Protein AF-A0A2N2S7Y1-F1 (afdb_monomer)

Solvent-accessible surface area (backbone atoms only — not comparable to full-atom values): 4239 Å² total; per-residue (Å²): 130,56,63,68,56,50,37,54,53,50,53,56,55,37,75,77,31,89,60,45,52,58,71,81,78,57,52,57,93,83,60,33,68,68,48,51,54,51,54,52,54,26,52,52,51,35,36,74,72,62,49,33,47,78,48,62,91,50,90,94,48,75,43,36,40,27,63,49,78,80,129

Nearest PDB structures (foldseek):
  6qpw-assembly1_B  TM=8.303E-01  e=7.970E-05  Saccharomyces cerevisiae S288C
  1w1w-assembly1_F  TM=8.346E-01  e=1.357E-04  Saccharomyces cerevisiae
  4i99-assembly1_C  TM=8.590E-01  e=8.726E-04  Pyrococcus furiosus DSM 3638
  6wge-assembly1_C  TM=7.487E-01  e=4.303E-03  Homo sapiens
  4y66-assembly3_F  TM=7.093E-01  e=4.710E-02  Giardia duodenalis

Mean predicted aligned error: 3.29 Å

Foldseek 3Di:
DDLVVLLVLVLVVQVVPQKDWLPVSDDCVPPNPVVSVSSVVSVVVCVVVVQKDWDDDDPPGIIMIGGDDDD

pLDDT: mean 92.52, std 8.85, range [43.97, 98.19]

Structure (mmCIF, N/CA/C/O backbone):
data_AF-A0A2N2S7Y1-F1
#
_entry.id   AF-A0A2N2S7Y1-F1
#
loop_
_atom_site.group_PDB
_atom_site.id
_atom_site.type_symbol
_atom_site.label_atom_id
_atom_site.label_alt_id
_atom_site.label_comp_id
_atom_site.label_asym_id
_atom_s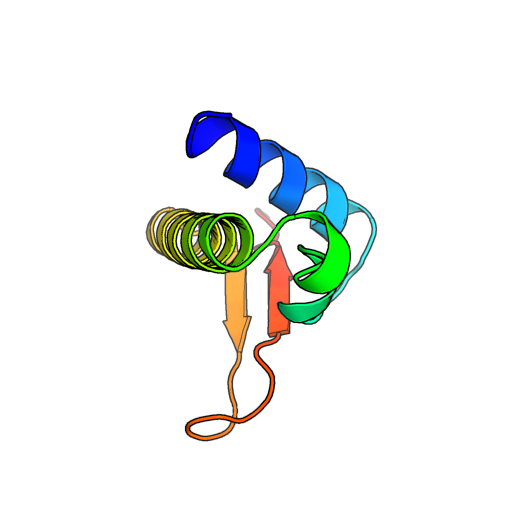ite.label_entity_id
_atom_site.label_seq_id
_atom_site.pdbx_PDB_ins_code
_atom_site.Cartn_x
_atom_site.Cartn_y
_atom_site.Cartn_z
_atom_site.occupancy
_atom_site.B_iso_or_equiv
_atom_site.auth_seq_id
_atom_site.auth_comp_id
_atom_site.auth_asym_id
_atom_site.auth_atom_id
_atom_site.pdbx_PDB_model_num
ATOM 1 N N . LEU A 1 1 ? 13.268 7.878 6.128 1.00 67.25 1 LEU A N 1
ATOM 2 C CA . LEU A 1 1 ? 11.997 7.553 6.805 1.00 67.25 1 LEU A CA 1
ATOM 3 C C . LEU A 1 1 ? 12.085 6.142 7.358 1.00 67.25 1 LEU A C 1
ATOM 5 O O . LEU A 1 1 ? 12.588 5.257 6.676 1.00 67.25 1 LEU A O 1
ATOM 9 N N . SER A 1 2 ? 11.605 5.944 8.576 1.00 85.31 2 SER A N 1
ATOM 10 C CA . SER A 1 2 ? 11.328 4.628 9.143 1.00 85.31 2 SER A CA 1
ATOM 11 C C . SER A 1 2 ? 10.109 3.982 8.469 1.00 85.31 2 SER A C 1
ATOM 13 O O . SER A 1 2 ? 9.273 4.662 7.868 1.00 85.31 2 SER A O 1
ATOM 15 N N . VAL A 1 3 ? 9.967 2.661 8.612 1.00 81.62 3 VAL A N 1
ATOM 16 C CA . VAL A 1 3 ? 8.795 1.919 8.111 1.00 81.62 3 VAL A CA 1
ATOM 17 C C . VAL A 1 3 ? 7.489 2.487 8.689 1.00 81.62 3 VAL A C 1
ATOM 19 O O . VAL A 1 3 ? 6.533 2.694 7.948 1.00 81.62 3 VAL A O 1
ATOM 22 N N . ARG A 1 4 ? 7.465 2.850 9.980 1.00 88.69 4 ARG A N 1
ATOM 23 C CA . ARG A 1 4 ? 6.294 3.462 10.641 1.00 88.69 4 ARG A CA 1
ATOM 24 C C . ARG A 1 4 ? 5.881 4.804 10.040 1.00 88.69 4 ARG A C 1
ATOM 26 O O . ARG A 1 4 ? 4.686 5.076 9.900 1.00 88.69 4 ARG A O 1
ATOM 33 N N . GLU A 1 5 ? 6.845 5.637 9.657 1.00 91.38 5 GLU A N 1
ATOM 34 C CA . GLU A 1 5 ? 6.535 6.902 8.986 1.00 91.38 5 GLU A CA 1
ATOM 35 C C . GLU A 1 5 ? 5.926 6.655 7.599 1.00 91.38 5 GLU A C 1
ATOM 37 O O . GLU A 1 5 ? 4.955 7.318 7.232 1.00 91.38 5 GLU A O 1
ATOM 42 N N . HIS A 1 6 ? 6.419 5.660 6.852 1.00 92.25 6 HIS A N 1
ATOM 43 C CA . HIS A 1 6 ? 5.823 5.279 5.569 1.00 92.25 6 HIS A CA 1
ATOM 44 C C . HIS A 1 6 ? 4.400 4.743 5.721 1.00 92.25 6 HIS A C 1
ATOM 46 O O . HIS A 1 6 ? 3.513 5.175 4.986 1.00 92.25 6 HIS A O 1
ATOM 52 N N . MET A 1 7 ? 4.153 3.874 6.704 1.00 94.38 7 MET A N 1
ATOM 53 C CA . MET A 1 7 ? 2.805 3.390 7.013 1.00 94.38 7 MET A CA 1
ATOM 54 C C . MET A 1 7 ? 1.838 4.550 7.288 1.00 94.38 7 MET A C 1
ATOM 56 O O . MET A 1 7 ? 0.757 4.615 6.703 1.00 94.38 7 MET A O 1
ATOM 60 N N . SER A 1 8 ? 2.261 5.525 8.099 1.00 94.88 8 SER A N 1
ATOM 61 C CA . SER A 1 8 ? 1.457 6.714 8.413 1.00 94.88 8 SER A CA 1
ATOM 62 C C . SER A 1 8 ? 1.124 7.546 7.165 1.00 94.88 8 SER A C 1
ATOM 64 O O . SER A 1 8 ? -0.012 7.996 6.996 1.00 94.88 8 SER A O 1
ATOM 66 N N . GLN A 1 9 ? 2.090 7.733 6.258 1.00 93.94 9 GLN A N 1
ATOM 67 C CA . GLN A 1 9 ? 1.872 8.444 4.992 1.00 93.94 9 GLN A CA 1
ATOM 68 C C . GLN A 1 9 ? 0.895 7.706 4.069 1.00 93.94 9 GLN A C 1
ATOM 70 O O . GLN A 1 9 ? 0.022 8.337 3.470 1.00 93.94 9 GLN A O 1
ATOM 75 N N . ILE A 1 10 ? 1.019 6.380 3.972 1.00 94.44 10 ILE A N 1
ATOM 76 C CA . ILE A 1 10 ? 0.142 5.538 3.151 1.00 94.44 10 ILE A CA 1
ATOM 77 C C . ILE A 1 10 ? -1.294 5.599 3.676 1.00 94.44 10 ILE A C 1
ATOM 79 O O . ILE A 1 10 ? -2.208 5.894 2.907 1.00 94.44 10 ILE A O 1
ATOM 83 N N . LEU A 1 11 ? -1.501 5.424 4.985 1.00 94.81 11 LEU A N 1
ATOM 84 C CA . LEU A 1 11 ? -2.828 5.531 5.597 1.00 94.81 11 LEU A CA 1
ATOM 85 C C . LEU A 1 11 ? -3.459 6.908 5.367 1.00 94.81 11 LEU A C 1
ATOM 87 O O . LEU A 1 11 ? -4.650 6.996 5.077 1.00 94.81 11 LEU A O 1
ATOM 91 N N . ARG A 1 12 ? -2.678 7.994 5.438 1.00 94.25 12 ARG A N 1
ATOM 92 C CA . ARG A 1 12 ? -3.179 9.344 5.133 1.00 94.25 12 ARG A CA 1
ATOM 93 C C . ARG A 1 12 ? -3.637 9.472 3.676 1.00 94.25 12 ARG A C 1
ATOM 95 O O . ARG A 1 12 ? -4.684 10.069 3.438 1.00 94.25 12 ARG A O 1
ATOM 102 N N . LYS A 1 13 ? -2.896 8.903 2.716 1.00 93.62 13 LYS A N 1
ATOM 103 C CA . LYS A 1 13 ? -3.303 8.868 1.298 1.00 93.62 13 LYS A CA 1
ATOM 104 C C . LYS A 1 13 ? -4.586 8.053 1.100 1.00 93.62 13 LYS A C 1
ATOM 106 O O . LYS A 1 13 ? -5.490 8.521 0.411 1.00 93.62 13 LYS A O 1
ATOM 111 N N . LEU A 1 14 ? -4.685 6.882 1.732 1.00 93.44 14 LEU A N 1
ATOM 112 C CA . LEU A 1 14 ? -5.864 6.012 1.661 1.00 93.44 14 LEU A CA 1
ATOM 113 C C . LEU A 1 14 ? -7.092 6.627 2.342 1.00 93.44 14 LEU A C 1
ATOM 115 O O . LEU A 1 14 ? -8.198 6.471 1.856 1.00 93.44 14 LEU A O 1
ATOM 119 N N . LYS A 1 15 ? -6.943 7.413 3.411 1.00 91.69 15 LYS A N 1
ATOM 120 C CA . LYS A 1 15 ? -8.091 8.130 4.002 1.00 91.69 15 LYS A CA 1
ATOM 121 C C . LYS A 1 15 ? -8.737 9.133 3.041 1.00 91.69 15 LYS A C 1
ATOM 123 O O . LYS A 1 15 ? -9.927 9.400 3.161 1.00 91.69 15 LYS A O 1
ATOM 128 N N . ALA A 1 16 ? -7.974 9.675 2.093 1.00 90.88 16 ALA A N 1
ATOM 129 C CA . ALA A 1 16 ? -8.495 10.582 1.072 1.00 90.88 16 ALA A CA 1
ATOM 130 C C . ALA A 1 16 ? -9.120 9.854 -0.136 1.00 90.88 16 ALA A C 1
ATOM 132 O O . ALA A 1 16 ? -9.800 10.493 -0.935 1.00 90.88 16 ALA A O 1
ATOM 133 N N . HIS A 1 17 ? -8.915 8.538 -0.280 1.00 89.19 17 HIS A N 1
ATOM 134 C CA . HIS A 1 17 ? -9.328 7.768 -1.456 1.00 89.19 17 HIS A CA 1
ATOM 135 C C . HIS A 1 17 ? -9.930 6.421 -1.046 1.00 89.19 17 HIS A C 1
ATOM 137 O O . HIS A 1 17 ? -9.265 5.609 -0.418 1.00 89.19 17 HIS A O 1
ATOM 143 N N . LYS A 1 18 ? -11.159 6.111 -1.476 1.00 86.00 18 LYS A N 1
ATOM 144 C CA . LYS A 1 18 ? -11.802 4.818 -1.151 1.00 86.00 18 LYS A CA 1
ATOM 145 C C . LYS A 1 18 ? -10.982 3.590 -1.577 1.00 86.00 18 LYS A C 1
ATOM 147 O O . LYS A 1 18 ? -11.102 2.532 -0.970 1.00 86.00 18 LYS A O 1
ATOM 152 N N . MET A 1 19 ? -10.198 3.723 -2.642 1.00 93.62 19 MET A N 1
ATOM 153 C CA . MET A 1 19 ? -9.302 2.699 -3.162 1.00 93.62 19 MET A CA 1
ATOM 154 C C . MET A 1 19 ? -8.146 3.382 -3.886 1.00 93.62 19 MET A C 1
ATOM 156 O O . MET A 1 19 ? -8.352 4.405 -4.541 1.00 93.62 19 MET A O 1
ATOM 160 N N . LEU A 1 20 ? -6.948 2.816 -3.781 1.00 96.88 20 LEU A N 1
ATOM 161 C CA . LEU A 1 20 ? -5.761 3.321 -4.464 1.00 96.88 20 LEU A CA 1
ATOM 162 C C . LEU A 1 20 ? -4.956 2.161 -5.051 1.00 96.88 20 LEU A C 1
ATOM 164 O O . LEU A 1 20 ? -4.863 1.100 -4.439 1.00 96.88 20 LEU A O 1
ATOM 168 N N . GLU A 1 21 ? -4.352 2.360 -6.217 1.00 97.44 21 GLU A N 1
ATOM 169 C CA . GLU A 1 21 ? -3.376 1.410 -6.750 1.00 97.44 21 GLU A CA 1
ATOM 170 C C . GLU A 1 21 ? -2.032 1.572 -6.024 1.00 97.44 21 GLU A C 1
ATOM 172 O O . GLU A 1 21 ? -1.606 2.691 -5.736 1.00 97.44 21 GLU A O 1
ATOM 177 N N . PHE A 1 22 ? -1.338 0.468 -5.743 1.00 97.00 22 PHE A N 1
ATOM 178 C CA . PHE A 1 22 ? -0.031 0.464 -5.080 1.00 97.00 22 PHE A CA 1
ATOM 179 C C . PHE A 1 22 ? 0.992 1.377 -5.775 1.00 97.00 22 PHE A C 1
ATOM 181 O O . PHE A 1 22 ? 1.738 2.085 -5.099 1.00 97.00 22 PHE A O 1
ATOM 188 N N . SER A 1 23 ? 0.988 1.408 -7.110 1.00 95.44 23 SER A N 1
ATOM 189 C CA . SER A 1 23 ? 1.873 2.246 -7.929 1.00 95.44 23 SER A CA 1
ATOM 190 C C . SER A 1 23 ? 1.722 3.746 -7.646 1.00 95.44 23 SER A C 1
ATOM 192 O O . SER A 1 23 ? 2.693 4.483 -7.760 1.00 95.44 23 SER A O 1
ATOM 194 N N . ALA A 1 24 ? 0.559 4.210 -7.175 1.00 94.75 24 ALA A N 1
ATOM 195 C CA . ALA A 1 24 ? 0.332 5.613 -6.817 1.00 94.75 24 ALA A CA 1
ATOM 196 C C . ALA A 1 24 ? 0.957 6.022 -5.460 1.00 94.75 24 ALA A C 1
ATOM 198 O O . ALA A 1 24 ? 0.876 7.183 -5.028 1.00 94.75 24 ALA A O 1
ATOM 199 N N . LEU A 1 25 ? 1.582 5.083 -4.740 1.00 93.94 25 LEU A N 1
ATOM 200 C CA . LEU A 1 25 ? 2.233 5.369 -3.461 1.00 93.94 25 LEU A CA 1
ATOM 201 C C . LEU A 1 25 ? 3.659 5.908 -3.604 1.00 93.94 25 LEU A C 1
ATOM 203 O O . LEU A 1 25 ? 4.111 6.596 -2.684 1.00 93.94 25 LEU A O 1
ATOM 207 N N . PHE A 1 26 ? 4.328 5.656 -4.728 1.00 92.69 26 PHE A N 1
ATOM 208 C CA . PHE A 1 26 ? 5.732 5.991 -4.965 1.00 92.69 26 PHE A CA 1
ATOM 209 C C . PHE A 1 26 ? 5.959 6.467 -6.403 1.00 92.69 26 PHE A C 1
ATOM 211 O O . PHE A 1 26 ? 5.157 6.206 -7.289 1.00 92.69 26 PHE A O 1
ATOM 218 N N . ASP A 1 27 ? 7.084 7.136 -6.629 1.00 93.75 27 ASP A N 1
ATOM 219 C CA . ASP A 1 27 ? 7.563 7.499 -7.960 1.00 93.75 27 ASP A CA 1
ATOM 220 C C . ASP A 1 27 ? 8.957 6.897 -8.142 1.00 93.75 27 ASP A C 1
ATOM 222 O O . ASP A 1 27 ? 9.922 7.360 -7.541 1.00 93.75 27 ASP A O 1
ATOM 226 N N . VAL A 1 28 ? 9.071 5.828 -8.933 1.00 91.38 28 VAL A N 1
ATOM 227 C CA . VAL A 1 28 ? 10.355 5.125 -9.114 1.00 91.38 28 VAL A CA 1
ATOM 228 C C . VAL A 1 28 ? 11.367 5.985 -9.867 1.00 91.38 28 VAL A C 1
ATOM 230 O O . VAL A 1 28 ? 12.563 5.856 -9.612 1.00 91.38 28 VAL A O 1
ATOM 233 N N . ALA A 1 29 ? 10.915 6.853 -10.777 1.00 93.56 29 ALA A N 1
ATOM 234 C CA . ALA A 1 29 ? 11.811 7.684 -11.575 1.00 93.56 29 ALA A CA 1
ATOM 235 C C . ALA A 1 29 ? 12.529 8.722 -10.701 1.00 93.56 29 ALA A C 1
ATOM 237 O O . ALA A 1 29 ? 13.706 8.994 -10.924 1.00 93.56 29 ALA A O 1
ATOM 238 N N . ASN A 1 30 ? 11.836 9.244 -9.684 1.00 94.06 30 ASN A N 1
ATOM 239 C CA . ASN A 1 30 ? 12.371 10.257 -8.775 1.00 94.06 30 ASN A CA 1
ATOM 240 C C . ASN A 1 30 ? 12.958 9.676 -7.473 1.00 94.06 30 ASN A C 1
ATOM 242 O O . ASN A 1 30 ? 13.999 10.141 -7.014 1.00 94.06 30 ASN A O 1
ATOM 246 N N . ASP A 1 31 ? 12.333 8.648 -6.887 1.00 89.94 31 ASP A N 1
ATOM 247 C CA . ASP A 1 31 ? 12.715 8.094 -5.575 1.00 89.94 31 ASP A CA 1
ATOM 248 C C . ASP A 1 31 ? 13.536 6.785 -5.661 1.00 89.94 31 ASP A C 1
ATOM 250 O O . ASP A 1 31 ? 14.059 6.302 -4.650 1.00 89.94 31 ASP A O 1
ATOM 254 N N . GLY A 1 32 ? 13.638 6.178 -6.848 1.00 92.44 32 GLY A N 1
ATOM 255 C CA . GLY A 1 32 ? 14.365 4.929 -7.086 1.00 92.44 32 GLY A CA 1
ATOM 256 C C . GLY A 1 32 ? 13.689 3.657 -6.546 1.00 92.44 32 GLY A C 1
ATOM 257 O O . GLY A 1 32 ? 12.626 3.672 -5.920 1.00 92.44 32 GLY A O 1
ATOM 258 N N . LEU A 1 33 ? 14.333 2.506 -6.780 1.00 94.75 33 LEU A N 1
ATOM 259 C CA . LEU A 1 33 ? 13.799 1.181 -6.418 1.00 94.75 33 LEU A CA 1
ATOM 260 C C . LEU A 1 33 ? 13.660 0.968 -4.905 1.00 94.75 33 LEU A C 1
ATOM 262 O O . LEU A 1 33 ? 12.729 0.297 -4.462 1.00 94.75 33 LEU A O 1
ATOM 266 N N . SER A 1 34 ? 14.548 1.555 -4.100 1.00 92.75 34 SER A N 1
ATOM 267 C CA . SER A 1 34 ? 14.509 1.413 -2.640 1.00 92.75 34 SER A CA 1
ATOM 268 C C . SER A 1 34 ? 13.177 1.886 -2.060 1.00 92.75 34 SER A C 1
ATOM 270 O O . SER A 1 34 ? 12.632 1.251 -1.158 1.00 92.75 34 SER A O 1
ATOM 272 N N . LYS A 1 35 ? 12.604 2.965 -2.607 1.00 92.19 35 LYS A N 1
ATOM 273 C CA . LYS A 1 35 ? 11.315 3.490 -2.155 1.00 92.19 35 LYS A CA 1
ATOM 274 C C . LYS A 1 35 ? 10.159 2.547 -2.473 1.00 92.19 35 LYS A C 1
ATOM 276 O O . LYS A 1 35 ? 9.300 2.354 -1.615 1.00 92.19 35 LYS A O 1
ATOM 281 N N . LEU A 1 36 ? 10.165 1.928 -3.654 1.00 94.56 36 LEU A N 1
ATOM 282 C CA . LEU A 1 36 ? 9.186 0.905 -4.027 1.00 94.56 36 LEU A CA 1
ATOM 283 C C . LEU A 1 36 ? 9.210 -0.247 -3.019 1.00 94.56 36 LEU A C 1
ATOM 285 O O . LEU A 1 36 ? 8.164 -0.611 -2.485 1.00 94.56 36 LEU A O 1
ATOM 289 N N . VAL A 1 37 ? 10.399 -0.779 -2.714 1.00 94.62 37 VAL A N 1
ATOM 290 C CA . VAL A 1 37 ? 10.557 -1.900 -1.772 1.00 94.62 37 VAL A CA 1
ATOM 291 C C . VAL A 1 37 ? 10.048 -1.523 -0.382 1.00 94.62 37 VAL A C 1
ATOM 293 O O . VAL A 1 37 ? 9.299 -2.283 0.228 1.00 94.62 37 VAL A O 1
ATOM 296 N N . VAL A 1 38 ? 10.387 -0.3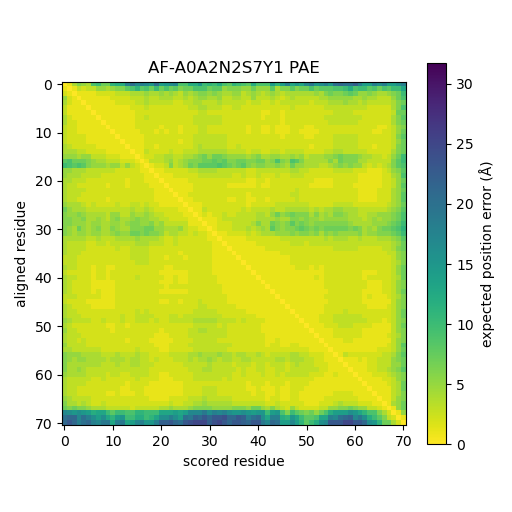29 0.110 1.00 94.44 38 VAL A N 1
ATOM 297 C CA . VAL A 1 38 ? 9.923 0.136 1.423 1.00 94.44 38 VAL A CA 1
ATOM 298 C C . VAL A 1 38 ? 8.405 0.338 1.451 1.00 94.44 38 VAL A C 1
ATOM 300 O O . VAL A 1 38 ? 7.761 -0.061 2.419 1.00 94.44 38 VAL A O 1
ATOM 303 N N . CYS A 1 39 ? 7.808 0.899 0.395 1.00 95.25 39 CYS A N 1
ATOM 304 C CA . CYS A 1 39 ? 6.353 0.997 0.274 1.00 95.25 39 CYS A CA 1
ATOM 305 C C . CYS A 1 39 ? 5.694 -0.386 0.254 1.00 95.25 39 CYS A C 1
ATOM 307 O O . CYS A 1 39 ? 4.658 -0.562 0.890 1.00 95.25 39 CYS A O 1
ATOM 309 N N . PHE A 1 40 ? 6.298 -1.364 -0.425 1.00 96.12 40 PHE A N 1
ATOM 310 C CA . PHE A 1 40 ? 5.789 -2.733 -0.470 1.00 96.12 40 PHE A CA 1
ATOM 311 C C . PHE A 1 40 ? 5.803 -3.386 0.918 1.00 96.12 40 PHE A C 1
ATOM 313 O O . PHE A 1 40 ? 4.788 -3.904 1.373 1.00 96.12 40 PHE A O 1
ATOM 320 N N . LEU A 1 41 ? 6.919 -3.284 1.644 1.00 96.00 41 LEU A N 1
ATOM 321 C CA . LEU A 1 41 ? 7.014 -3.789 3.016 1.00 96.00 41 LEU A CA 1
ATOM 322 C C . LEU A 1 41 ? 6.018 -3.090 3.953 1.00 96.00 41 LEU A C 1
ATOM 324 O O . LEU A 1 41 ? 5.384 -3.747 4.773 1.00 96.00 41 LEU A O 1
ATOM 328 N N . ALA A 1 42 ? 5.833 -1.776 3.804 1.00 96.25 42 ALA A N 1
ATOM 329 C CA . ALA A 1 42 ? 4.897 -1.014 4.623 1.00 96.25 42 ALA A CA 1
ATOM 330 C C . ALA A 1 42 ? 3.433 -1.440 4.410 1.00 96.25 42 ALA A C 1
ATOM 332 O O . ALA A 1 42 ? 2.691 -1.518 5.384 1.00 96.25 42 ALA A O 1
ATOM 333 N N . ILE A 1 43 ? 2.999 -1.739 3.176 1.00 96.69 43 ILE A N 1
ATOM 334 C CA . ILE A 1 43 ? 1.620 -2.211 2.946 1.00 96.69 43 ILE A CA 1
ATOM 335 C C . ILE A 1 43 ? 1.396 -3.628 3.479 1.00 96.69 43 ILE A C 1
ATOM 337 O O . ILE A 1 43 ? 0.313 -3.911 3.983 1.00 96.69 43 ILE A O 1
ATOM 341 N N . LEU A 1 44 ? 2.410 -4.499 3.416 1.00 97.19 44 LEU A N 1
ATOM 342 C CA . LEU A 1 44 ? 2.328 -5.846 3.981 1.00 97.19 44 LEU A CA 1
ATOM 343 C C . LEU A 1 44 ? 2.241 -5.796 5.507 1.00 97.19 44 LEU A C 1
ATOM 345 O O . LEU A 1 44 ? 1.458 -6.536 6.094 1.00 97.19 44 LEU A O 1
ATOM 349 N N . GLU A 1 45 ? 2.988 -4.891 6.139 1.00 96.75 45 GLU A N 1
ATOM 350 C CA . GLU A 1 45 ? 2.910 -4.663 7.581 1.00 96.75 45 GLU A CA 1
ATOM 351 C C . GLU A 1 45 ? 1.545 -4.090 7.992 1.00 96.75 45 GLU A C 1
ATOM 353 O O . GLU A 1 45 ? 0.915 -4.603 8.912 1.00 96.75 45 GLU A O 1
ATOM 358 N N . LEU A 1 46 ? 1.019 -3.107 7.253 1.00 96.75 46 LEU A N 1
ATOM 359 C CA . LEU A 1 46 ? -0.332 -2.576 7.478 1.00 96.75 46 LEU A CA 1
ATOM 360 C C . LEU A 1 46 ? -1.421 -3.647 7.331 1.00 96.75 46 LEU A C 1
ATOM 362 O O . LEU A 1 46 ? -2.387 -3.654 8.094 1.00 96.75 46 LEU A O 1
ATOM 366 N N . ALA A 1 47 ? -1.283 -4.546 6.355 1.00 96.44 47 ALA A N 1
ATOM 367 C CA . ALA A 1 47 ? -2.199 -5.668 6.182 1.00 96.44 47 ALA A CA 1
ATOM 368 C C . ALA A 1 47 ? -2.068 -6.683 7.326 1.00 96.44 47 ALA A C 1
ATOM 370 O O . ALA A 1 47 ? -3.079 -7.164 7.835 1.00 96.44 47 ALA A O 1
ATOM 371 N N . ARG A 1 48 ? -0.838 -6.958 7.780 1.00 96.31 48 ARG A N 1
ATOM 372 C CA . ARG A 1 48 ? -0.555 -7.811 8.944 1.00 96.31 48 ARG A CA 1
ATOM 373 C C . ARG A 1 48 ? -1.188 -7.262 10.226 1.00 96.31 48 ARG A C 1
ATOM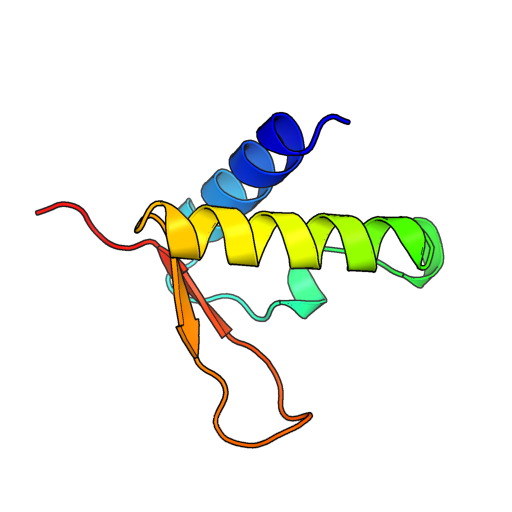 375 O O . ARG A 1 48 ? -1.669 -8.044 11.038 1.00 96.31 48 ARG A O 1
ATOM 382 N N . GLU A 1 49 ? -1.216 -5.940 10.391 1.00 96.00 49 GLU A N 1
ATOM 383 C CA . GLU A 1 49 ? -1.878 -5.243 11.506 1.00 96.00 49 GLU A CA 1
ATOM 384 C C . GLU A 1 49 ? -3.400 -5.075 11.314 1.00 96.00 49 GLU A C 1
ATOM 386 O O . GLU A 1 49 ? -4.078 -4.549 12.193 1.00 96.00 49 GLU A O 1
ATOM 391 N N . GLY A 1 50 ? -3.961 -5.515 10.182 1.00 95.94 50 GLY A N 1
ATOM 392 C CA . GLY A 1 50 ? -5.396 -5.422 9.905 1.00 95.94 50 GLY A CA 1
ATOM 393 C C . GLY A 1 50 ? -5.889 -4.005 9.597 1.00 95.94 50 GLY A C 1
ATOM 394 O O . GLY A 1 50 ? -7.086 -3.747 9.693 1.00 95.94 50 GLY A O 1
ATOM 395 N N . LEU A 1 51 ? -5.004 -3.085 9.209 1.00 96.00 51 LEU A N 1
ATOM 396 C CA . LEU A 1 51 ? -5.349 -1.690 8.904 1.00 96.00 51 LEU A CA 1
ATOM 397 C C . LEU A 1 51 ? -5.704 -1.463 7.428 1.00 96.00 51 LEU A C 1
ATOM 399 O O . LEU A 1 51 ? -6.373 -0.483 7.093 1.00 96.00 51 LEU A O 1
ATOM 403 N N . VAL A 1 52 ? -5.245 -2.343 6.536 1.00 96.31 52 VAL A N 1
ATOM 4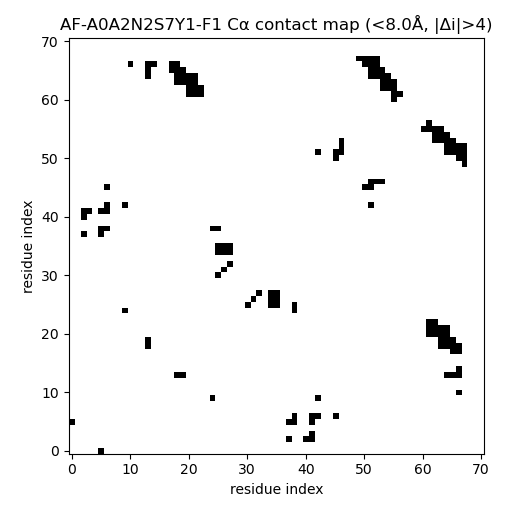04 C CA . VAL A 1 52 ? -5.436 -2.228 5.083 1.00 96.31 52 VAL A CA 1
ATOM 405 C C . VAL A 1 52 ? -5.858 -3.569 4.490 1.00 96.31 52 VAL A C 1
ATOM 407 O O . VAL A 1 52 ? -5.276 -4.606 4.807 1.00 96.31 52 VAL A O 1
ATOM 410 N N . HIS A 1 53 ? -6.827 -3.532 3.578 1.00 96.69 53 HIS A N 1
ATOM 411 C CA . HIS A 1 53 ? -7.166 -4.635 2.688 1.00 96.69 53 HIS A CA 1
ATOM 412 C C . HIS A 1 53 ? -6.371 -4.524 1.383 1.00 96.69 53 HIS A C 1
ATOM 414 O O . HIS A 1 53 ? -6.267 -3.440 0.799 1.00 96.69 53 HIS A O 1
ATOM 420 N N . ILE A 1 54 ? -5.824 -5.651 0.922 1.00 97.38 54 ILE A N 1
ATOM 421 C CA . ILE A 1 54 ? -5.048 -5.753 -0.317 1.00 97.38 54 ILE A CA 1
ATOM 422 C C . ILE A 1 54 ? -5.788 -6.673 -1.286 1.00 97.38 54 ILE A C 1
ATOM 424 O O . ILE A 1 54 ? -6.099 -7.813 -0.947 1.00 97.38 54 ILE A O 1
ATOM 428 N N . THR A 1 55 ? -6.010 -6.206 -2.513 1.00 97.50 55 THR A N 1
ATOM 429 C CA . THR A 1 55 ? -6.614 -7.004 -3.586 1.00 97.50 55 THR A CA 1
ATOM 430 C C . THR A 1 55 ? -5.666 -7.106 -4.777 1.00 97.50 55 THR A C 1
ATOM 432 O O . THR A 1 55 ? -5.198 -6.095 -5.301 1.00 97.50 55 THR A O 1
ATOM 435 N N . GLN A 1 56 ? -5.420 -8.332 -5.245 1.00 98.19 56 GLN A N 1
ATOM 436 C CA . GLN A 1 56 ? -4.701 -8.623 -6.485 1.00 98.19 56 GLN A CA 1
ATOM 437 C C . GLN A 1 56 ? -5.393 -9.794 -7.193 1.00 98.19 56 GLN A C 1
ATOM 439 O O . GLN A 1 56 ? -5.591 -10.847 -6.595 1.00 98.19 56 GLN A O 1
ATOM 444 N N . GL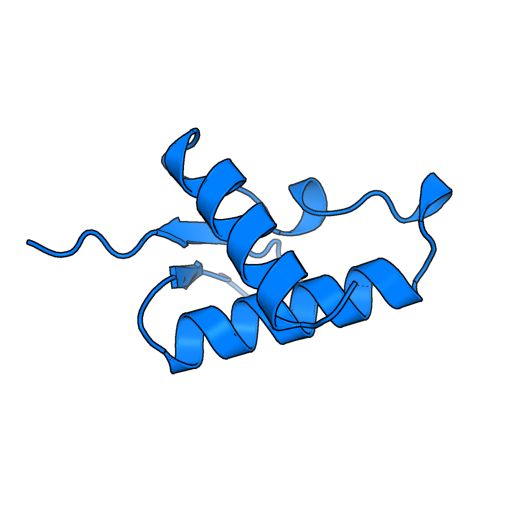N A 1 57 ? -5.788 -9.614 -8.457 1.00 96.56 57 GLN A N 1
ATOM 445 C CA . GLN A 1 57 ? -6.586 -10.624 -9.166 1.00 96.56 57 GLN A CA 1
ATOM 446 C C . GLN A 1 57 ? -5.756 -11.830 -9.618 1.00 96.56 57 GLN A C 1
ATOM 448 O O . GLN A 1 57 ? -6.221 -12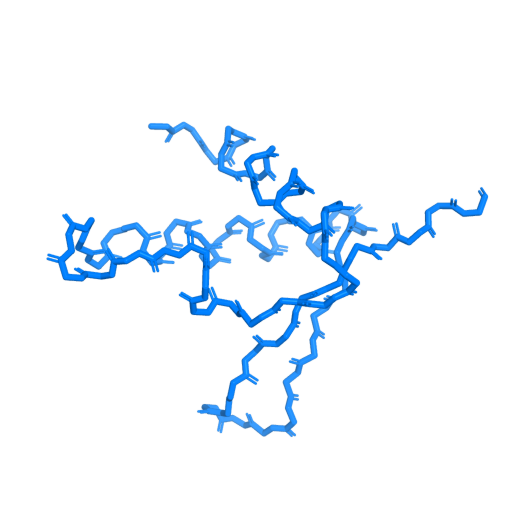.965 -9.540 1.00 96.56 57 GLN A O 1
ATOM 453 N N . LYS A 1 58 ? -4.546 -11.592 -10.137 1.00 97.88 58 LYS A N 1
ATOM 454 C CA . LYS A 1 58 ? -3.609 -12.634 -10.581 1.00 97.88 58 LYS A CA 1
ATOM 455 C C . LYS A 1 58 ? -2.175 -12.208 -10.273 1.00 97.88 58 LYS A C 1
ATOM 457 O O . LYS A 1 58 ? -1.904 -11.039 -10.011 1.00 97.88 58 LYS A O 1
ATOM 462 N N . ALA A 1 59 ? -1.236 -13.147 -10.352 1.00 96.56 59 ALA A N 1
ATOM 463 C CA . ALA A 1 59 ? 0.179 -12.817 -10.233 1.00 96.56 59 ALA A CA 1
ATOM 464 C C . ALA A 1 59 ? 0.565 -11.710 -11.232 1.00 96.56 59 ALA A C 1
ATOM 466 O O . ALA A 1 59 ? 0.178 -11.758 -12.400 1.00 96.56 59 ALA A O 1
ATOM 467 N N . TYR A 1 60 ? 1.314 -10.717 -10.748 1.00 95.38 60 TYR A N 1
ATOM 468 C CA . TYR A 1 60 ? 1.809 -9.570 -11.521 1.00 95.38 60 TYR A CA 1
ATOM 469 C C . TYR A 1 60 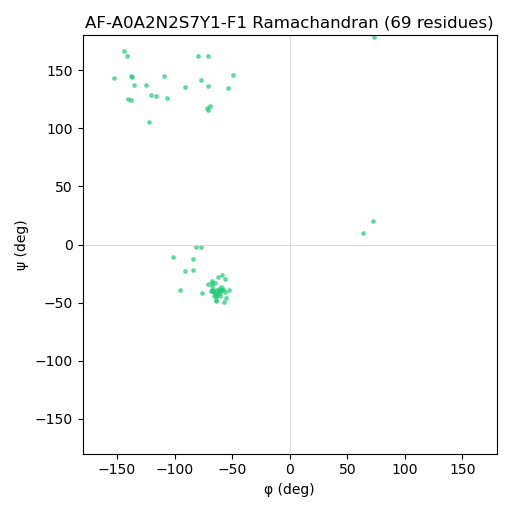? 0.738 -8.628 -12.099 1.00 95.38 60 TYR A C 1
ATOM 471 O O . TYR A 1 60 ? 1.076 -7.731 -12.868 1.00 95.38 60 TYR A O 1
ATOM 479 N N . THR A 1 61 ? -0.537 -8.764 -11.715 1.00 97.75 61 THR A N 1
ATOM 480 C CA . THR A 1 61 ? -1.542 -7.723 -11.995 1.00 97.75 61 THR A CA 1
ATOM 481 C C . THR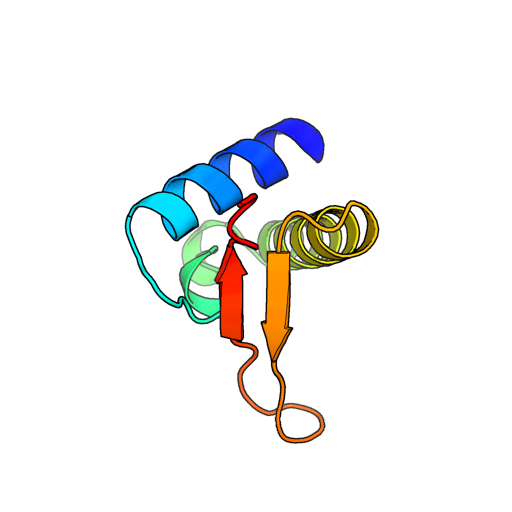 A 1 61 ? -1.427 -6.582 -10.983 1.00 97.75 61 THR A C 1
ATOM 483 O O . THR A 1 61 ? -0.863 -6.799 -9.903 1.00 97.75 61 THR A O 1
ATOM 486 N N . PRO A 1 62 ? -1.999 -5.397 -11.271 1.00 97.81 62 PRO A N 1
ATOM 487 C CA . PRO A 1 62 ? -2.056 -4.301 -10.312 1.00 97.81 62 PRO A CA 1
ATOM 488 C C . PRO A 1 62 ? -2.574 -4.732 -8.937 1.00 97.81 62 PRO A C 1
ATOM 490 O O . PRO A 1 62 ? -3.426 -5.620 -8.817 1.00 97.81 62 PRO A O 1
ATOM 493 N N . ILE A 1 63 ? -2.023 -4.091 -7.909 1.00 98.06 63 ILE A N 1
ATOM 494 C CA . ILE A 1 63 ? -2.375 -4.299 -6.506 1.00 98.06 63 ILE A CA 1
ATOM 495 C C . ILE A 1 63 ? -3.179 -3.086 -6.059 1.00 98.06 63 ILE A C 1
ATOM 497 O O . ILE A 1 63 ? -2.710 -1.954 -6.192 1.00 98.06 63 ILE A O 1
ATOM 501 N N . TYR A 1 64 ? -4.362 -3.321 -5.506 1.00 97.88 64 TYR A N 1
ATOM 502 C CA . TYR A 1 64 ? -5.229 -2.278 -4.970 1.00 97.88 64 TYR A CA 1
ATOM 503 C C . TYR A 1 64 ? -5.273 -2.337 -3.448 1.00 97.88 64 TYR A C 1
ATOM 505 O O . TYR A 1 64 ? -5.215 -3.413 -2.852 1.00 97.88 64 TYR A O 1
ATOM 513 N N . LEU A 1 65 ? -5.362 -1.161 -2.836 1.00 97.75 65 LEU A N 1
ATOM 514 C CA . LEU A 1 65 ? -5.307 -0.948 -1.397 1.00 97.75 65 LEU A CA 1
ATOM 515 C C . LEU A 1 65 ? -6.549 -0.189 -0.939 1.00 97.75 65 LEU A C 1
ATOM 517 O O . LEU A 1 65 ? -6.953 0.791 -1.574 1.00 97.75 65 LEU A O 1
ATOM 521 N N . GLN A 1 66 ? -7.117 -0.612 0.185 1.00 96.50 66 GLN A N 1
ATOM 522 C CA . GLN A 1 66 ? -8.253 0.040 0.836 1.00 96.50 66 GLN A CA 1
ATOM 523 C C . GLN A 1 66 ? -8.032 0.067 2.346 1.00 96.50 66 GLN A C 1
ATOM 525 O O . GLN A 1 66 ? -7.457 -0.865 2.900 1.00 96.50 66 GLN A O 1
ATOM 530 N N . ILE A 1 67 ? -8.471 1.128 3.024 1.00 95.19 67 ILE A N 1
ATOM 531 C CA . ILE A 1 67 ? -8.441 1.143 4.489 1.00 95.19 67 ILE A CA 1
ATOM 532 C C . ILE A 1 67 ? -9.497 0.171 5.020 1.00 95.19 67 ILE A C 1
ATOM 534 O O . ILE A 1 67 ? -10.629 0.171 4.531 1.00 95.19 67 ILE A O 1
ATOM 538 N N . ASN A 1 68 ? -9.145 -0.626 6.025 1.00 91.44 68 ASN A N 1
ATOM 539 C CA . ASN A 1 68 ? -10.157 -1.352 6.780 1.00 91.44 68 ASN A CA 1
ATOM 540 C C . ASN A 1 68 ? -10.912 -0.316 7.613 1.00 91.44 68 ASN A C 1
ATOM 542 O O . ASN A 1 68 ? -10.314 0.380 8.436 1.00 91.44 68 ASN A O 1
ATOM 546 N N . GLN A 1 69 ? -12.205 -0.142 7.349 1.00 73.38 69 GLN A N 1
ATOM 547 C CA . GLN A 1 69 ? -13.034 0.678 8.221 1.00 73.38 69 GLN A CA 1
ATOM 548 C C . GLN A 1 69 ? -13.181 -0.086 9.536 1.00 73.38 69 GL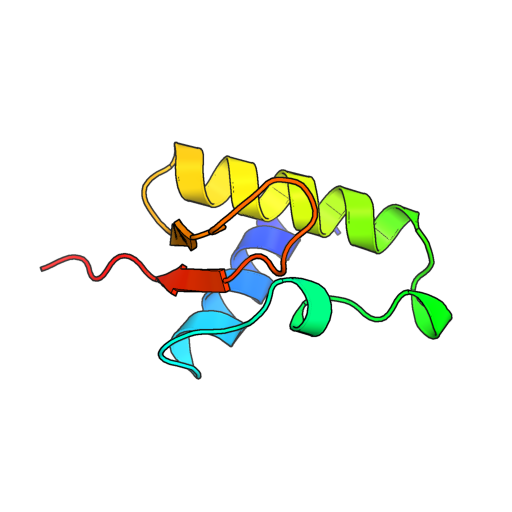N A C 1
ATOM 550 O O . GLN A 1 69 ? -13.622 -1.231 9.538 1.00 73.38 69 GLN A O 1
ATOM 555 N N . ALA A 1 70 ? -12.716 0.516 10.630 1.00 56.69 70 ALA A N 1
ATOM 556 C CA . ALA A 1 70 ? -13.149 0.093 11.949 1.00 56.69 70 ALA A CA 1
ATOM 557 C C . ALA A 1 70 ? -14.601 0.561 12.083 1.00 56.69 70 ALA A C 1
ATOM 559 O O . ALA A 1 70 ? -14.847 1.764 11.957 1.00 56.69 70 ALA A O 1
ATOM 560 N N . ASP A 1 71 ? -15.520 -0.389 12.242 1.00 43.97 71 ASP A N 1
ATOM 561 C CA . ASP A 1 71 ? -16.891 -0.110 12.678 1.00 43.97 71 ASP A CA 1
ATOM 562 C C . ASP A 1 71 ? -16.896 0.543 14.072 1.00 43.97 71 ASP A C 1
ATOM 564 O O . ASP A 1 71 ? -16.051 0.155 14.919 1.00 43.97 71 ASP A O 1
#

Radius of gyration: 11.71 Å; Cα contacts (8 Å, |Δi|>4): 80; chains: 1; bounding box: 31×23×25 Å

Secondary structure (DSSP, 8-state):
--HHHHHHHHHHHHHT-SSEEGGGG--HHHHHHHHHHHHHHHHHHHHHTTSEEEEESSTTS-EEEEEPPP-

Sequence (71 aa):
LSVREHMSQILRKLKAHKMLEFSALFDVANDGLSKLVVCFLAILELAREGLVHITQQKAYTPIYLQINQAD